Protein AF-A0A6P2AVM3-F1 (afdb_monomer_lite)

Foldseek 3Di:
DDDDDPPPPPPPPPPPPPPDPVVVVVVVVVVCCVPPVCNVVFDWAQDPVRDIDGHHPVCRVVD

Radius of gyration: 16.08 Å; chains: 1; bounding box: 26×31×50 Å

Structure (mmCIF, N/CA/C/O backbone):
data_AF-A0A6P2AVM3-F1
#
_entry.id   AF-A0A6P2AVM3-F1
#
loop_
_atom_site.group_PDB
_atom_site.id
_atom_site.type_symbol
_atom_site.label_atom_id
_atom_site.label_alt_id
_atom_site.label_comp_id
_atom_site.label_asym_id
_atom_site.label_entity_id
_atom_site.label_seq_id
_atom_site.pdbx_PDB_ins_code
_atom_site.Cartn_x
_atom_site.Cartn_y
_atom_site.Cartn_z
_atom_site.occupancy
_atom_site.B_iso_or_equiv
_atom_site.auth_seq_id
_atom_site.auth_comp_id
_atom_site.auth_asym_id
_atom_site.auth_atom_id
_atom_site.pdbx_PDB_model_num
ATOM 1 N N . MET A 1 1 ? 1.742 19.855 39.265 1.00 44.91 1 MET A N 1
ATOM 2 C CA . MET A 1 1 ? 1.009 20.422 38.115 1.00 44.91 1 MET A CA 1
ATOM 3 C C . MET A 1 1 ? 2.100 21.029 37.244 1.00 44.91 1 MET A C 1
ATOM 5 O O . MET A 1 1 ? 2.896 21.760 37.803 1.00 44.91 1 MET A O 1
ATOM 9 N N . ASP A 1 2 ? 2.405 20.558 36.036 1.00 41.28 2 ASP A N 1
ATOM 10 C CA . ASP A 1 2 ? 1.505 20.399 34.894 1.00 41.28 2 ASP A CA 1
ATOM 11 C C . ASP A 1 2 ? 1.893 19.243 33.955 1.00 41.28 2 ASP A C 1
ATOM 13 O O . ASP A 1 2 ? 2.955 18.632 34.034 1.00 41.28 2 ASP A O 1
ATOM 17 N N . ARG A 1 3 ? 0.926 18.912 33.110 1.00 38.59 3 ARG A N 1
ATOM 18 C CA . ARG A 1 3 ? 0.620 17.631 32.485 1.00 38.59 3 ARG A CA 1
ATOM 19 C C . ARG A 1 3 ? 0.961 17.681 30.988 1.00 38.59 3 ARG A C 1
ATOM 21 O O . ARG A 1 3 ? 0.554 18.612 30.314 1.00 38.59 3 ARG A O 1
ATOM 28 N N . GLN A 1 4 ? 1.579 16.604 30.490 1.00 47.66 4 GLN A N 1
ATOM 29 C CA . GLN A 1 4 ? 1.485 16.077 29.115 1.00 47.66 4 GLN A CA 1
ATOM 30 C C . GLN A 1 4 ? 1.996 16.929 27.939 1.00 47.66 4 GLN A C 1
ATOM 32 O O . GLN A 1 4 ? 1.425 17.945 27.568 1.00 47.66 4 GLN A O 1
ATOM 37 N N . THR A 1 5 ? 2.942 16.361 27.188 1.00 46.41 5 THR A N 1
ATOM 38 C CA . THR A 1 5 ? 2.675 15.836 25.829 1.00 46.41 5 THR A CA 1
ATOM 39 C C . THR A 1 5 ? 3.918 15.114 25.309 1.00 46.41 5 THR A C 1
ATOM 41 O O . THR A 1 5 ? 4.617 15.575 24.412 1.00 46.41 5 THR A O 1
ATOM 44 N N . GLN A 1 6 ? 4.197 13.936 25.870 1.00 39.19 6 GLN A N 1
ATOM 45 C CA . GLN A 1 6 ? 5.047 12.969 25.187 1.00 39.19 6 GLN A CA 1
ATOM 46 C C . GLN A 1 6 ? 4.199 12.432 24.031 1.00 39.19 6 GLN A C 1
ATOM 48 O O . GLN A 1 6 ? 3.336 11.580 24.209 1.00 39.19 6 GLN A O 1
ATOM 53 N N . ARG A 1 7 ? 4.319 13.065 22.858 1.00 44.12 7 ARG A N 1
ATOM 54 C CA . ARG A 1 7 ? 3.861 12.445 21.620 1.00 44.12 7 ARG A CA 1
ATOM 55 C C . ARG A 1 7 ? 4.804 11.276 21.406 1.00 44.12 7 ARG A C 1
ATOM 57 O O . ARG A 1 7 ? 5.904 11.490 20.898 1.00 44.12 7 ARG A O 1
ATOM 64 N N . ASP A 1 8 ? 4.374 10.088 21.814 1.00 43.56 8 ASP A N 1
ATOM 65 C CA . ASP A 1 8 ? 4.886 8.820 21.306 1.00 43.56 8 ASP A CA 1
ATOM 66 C C . ASP A 1 8 ? 4.694 8.826 19.789 1.00 43.56 8 ASP A C 1
ATOM 68 O O . ASP A 1 8 ? 3.696 8.379 19.229 1.00 43.56 8 ASP A O 1
ATOM 72 N N . SER A 1 9 ? 5.631 9.482 19.116 1.00 44.16 9 SER A N 1
ATOM 73 C CA . SER A 1 9 ? 5.849 9.311 17.697 1.00 44.16 9 SER A CA 1
ATOM 74 C C . SER A 1 9 ? 6.511 7.947 17.623 1.00 44.16 9 SER A C 1
ATOM 76 O O . SER A 1 9 ? 7.559 7.799 18.255 1.00 44.16 9 SER A O 1
ATOM 78 N N . PRO A 1 10 ? 5.926 6.945 16.946 1.00 44.09 10 PRO A N 1
ATOM 79 C CA . PRO A 1 10 ? 6.592 5.666 16.801 1.00 44.09 10 PRO A CA 1
ATOM 80 C C . PRO A 1 10 ? 7.948 5.958 16.170 1.00 44.09 10 PRO A C 1
ATOM 82 O O . PRO A 1 10 ? 8.039 6.438 15.035 1.00 44.09 10 PRO A O 1
ATOM 85 N N . GLN A 1 11 ? 8.999 5.770 16.964 1.00 39.84 11 GLN A N 1
ATOM 86 C CA . GLN A 1 11 ? 10.376 5.908 16.541 1.00 39.84 11 GLN A CA 1
ATOM 87 C C . GLN A 1 11 ? 10.669 4.663 15.713 1.00 39.84 11 GLN A C 1
ATOM 89 O O . GLN A 1 11 ? 11.345 3.740 16.147 1.00 39.84 11 GLN A O 1
ATOM 94 N N . PHE A 1 12 ? 10.061 4.605 14.526 1.00 48.84 12 PHE A N 1
ATOM 95 C CA . PHE A 1 12 ? 10.547 3.750 13.467 1.00 48.84 12 PHE A CA 1
ATOM 96 C C . PHE A 1 12 ? 11.980 4.205 13.263 1.00 48.84 12 PHE A C 1
ATOM 98 O O . PHE A 1 12 ? 12.198 5.353 12.863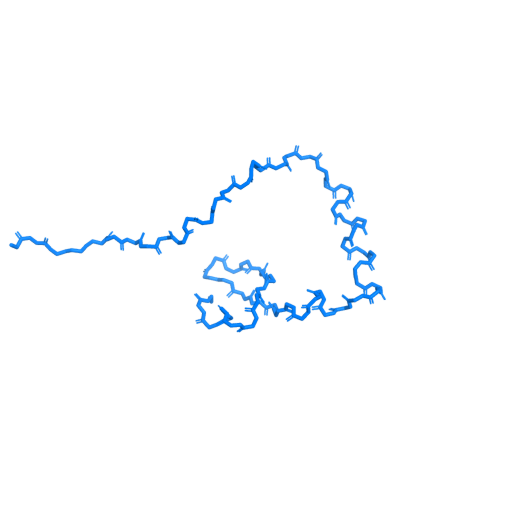 1.00 48.84 12 PHE A O 1
ATOM 105 N N . GLU A 1 13 ? 12.935 3.358 13.647 1.00 44.94 13 GLU A N 1
ATOM 106 C CA . GLU A 1 13 ? 14.338 3.556 13.328 1.00 44.94 13 GLU A CA 1
ATOM 107 C C . GLU A 1 13 ? 14.379 3.904 11.848 1.00 44.94 13 GLU A C 1
ATOM 109 O O . GLU A 1 13 ? 14.020 3.093 10.991 1.00 44.94 13 GLU A O 1
ATOM 114 N N . GLN A 1 14 ? 14.657 5.176 11.561 1.00 49.75 14 GLN A N 1
ATOM 115 C CA . GLN A 1 14 ? 14.759 5.672 10.206 1.00 49.75 14 GLN A CA 1
ATOM 116 C C . GLN A 1 14 ? 16.026 5.030 9.664 1.00 49.75 14 GLN A C 1
ATOM 118 O O . GLN A 1 14 ? 17.100 5.623 9.750 1.00 49.75 14 GLN A O 1
ATOM 123 N N . GLY A 1 15 ? 15.904 3.786 9.184 1.00 49.19 15 GLY A N 1
ATOM 124 C C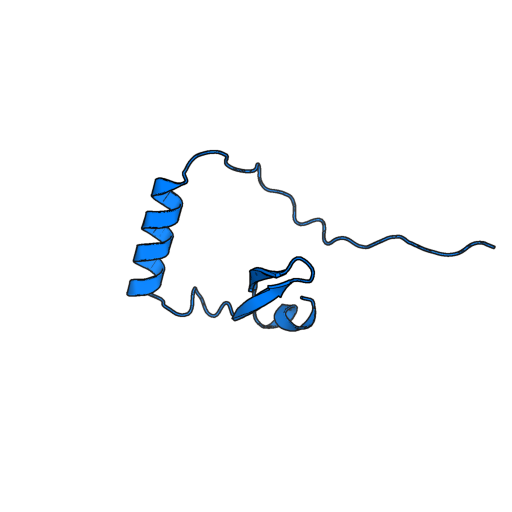A . GLY A 1 15 ? 16.927 3.134 8.388 1.00 49.19 15 GLY A CA 1
ATOM 125 C C . GLY A 1 15 ? 17.381 4.170 7.381 1.00 49.19 15 GLY A C 1
ATOM 126 O O . GLY A 1 15 ? 16.516 4.791 6.752 1.00 49.19 15 GLY A O 1
ATOM 127 N N . GLU A 1 16 ? 18.692 4.447 7.380 1.00 47.28 16 GLU A N 1
ATOM 128 C CA . GLU A 1 16 ? 19.332 5.507 6.601 1.00 47.28 16 GLU A CA 1
ATOM 129 C C . GLU A 1 16 ? 18.523 5.761 5.343 1.00 47.28 16 GLU A C 1
ATOM 131 O O . GLU A 1 16 ? 18.366 4.848 4.534 1.00 47.28 16 GLU A O 1
ATOM 136 N N . ALA A 1 17 ? 17.926 6.949 5.218 1.00 52.69 17 ALA A N 1
ATOM 137 C CA . ALA A 1 17 ? 17.121 7.262 4.053 1.00 52.69 17 ALA A CA 1
ATOM 138 C C . ALA A 1 17 ? 18.015 7.065 2.823 1.00 52.69 17 ALA A C 1
ATOM 140 O O . ALA A 1 17 ? 18.841 7.935 2.531 1.00 52.69 17 ALA A O 1
ATOM 141 N N . ILE A 1 18 ? 17.877 5.910 2.153 1.00 56.59 18 ILE A N 1
ATOM 142 C CA . ILE A 1 18 ? 18.635 5.533 0.963 1.00 56.59 18 ILE A CA 1
ATOM 143 C C . ILE A 1 18 ? 18.192 6.512 -0.113 1.00 56.59 18 ILE A C 1
ATOM 145 O O . ILE A 1 18 ? 17.224 6.316 -0.852 1.00 56.59 18 ILE A O 1
ATOM 149 N N . ARG A 1 19 ? 18.861 7.661 -0.135 1.00 57.00 19 ARG A N 1
ATOM 150 C CA . ARG A 1 19 ? 18.673 8.675 -1.149 1.00 57.00 19 ARG A CA 1
ATOM 151 C C . ARG A 1 19 ? 19.361 8.144 -2.400 1.00 57.00 19 ARG A C 1
ATOM 153 O O . ARG A 1 19 ? 20.575 8.004 -2.426 1.00 57.00 19 ARG A O 1
ATOM 160 N N . ALA A 1 20 ? 18.533 7.901 -3.415 1.00 57.56 20 ALA A N 1
ATOM 161 C CA . ALA A 1 20 ? 18.864 7.543 -4.796 1.00 57.56 20 ALA A CA 1
ATOM 162 C C . ALA A 1 20 ? 18.974 6.044 -5.136 1.00 57.56 20 ALA A C 1
ATOM 164 O O . ALA A 1 20 ? 20.026 5.547 -5.510 1.00 57.56 20 ALA A O 1
ATOM 165 N N . GLN A 1 21 ? 17.814 5.384 -5.177 1.00 60.34 21 GLN A N 1
ATOM 166 C CA . GLN A 1 21 ? 17.514 4.235 -6.050 1.00 60.34 21 GLN A CA 1
ATOM 167 C C . GLN A 1 21 ? 16.089 4.376 -6.617 1.00 60.34 21 GLN A C 1
ATOM 169 O O . GLN A 1 21 ? 15.289 3.448 -6.631 1.00 60.34 21 GLN A O 1
ATOM 174 N N . GLY A 1 22 ? 15.724 5.587 -7.053 1.00 69.75 22 GLY A N 1
ATOM 175 C CA . GLY A 1 22 ? 14.356 5.881 -7.496 1.00 69.75 22 GLY A CA 1
ATOM 176 C C . GLY A 1 22 ? 13.892 5.021 -8.679 1.00 69.75 22 GLY A C 1
ATOM 177 O O . GLY A 1 22 ? 12.721 4.660 -8.729 1.00 69.75 22 GLY A O 1
ATOM 178 N N . SER A 1 23 ? 14.789 4.670 -9.607 1.00 79.12 23 SER A N 1
ATOM 179 C CA . SER A 1 23 ? 14.502 3.748 -10.717 1.00 79.12 23 SER A CA 1
ATOM 180 C C . SER A 1 23 ? 14.293 2.318 -10.225 1.00 79.12 23 SER A C 1
ATOM 182 O O . SER A 1 23 ? 13.239 1.747 -10.473 1.00 79.12 23 SER A O 1
ATOM 184 N N . MET A 1 24 ? 15.230 1.790 -9.437 1.00 80.56 24 MET A N 1
ATOM 185 C CA . MET A 1 24 ? 15.154 0.442 -8.865 1.00 80.56 24 MET A CA 1
ATOM 186 C C . MET A 1 24 ? 13.905 0.255 -7.991 1.00 80.56 24 MET A C 1
ATOM 188 O O . MET A 1 24 ? 13.233 -0.767 -8.085 1.00 80.56 24 MET A O 1
ATOM 192 N N . LEU A 1 25 ? 13.526 1.264 -7.198 1.00 80.81 25 LEU A N 1
ATOM 193 C CA . LEU A 1 25 ? 12.300 1.222 -6.398 1.00 80.81 25 LEU A CA 1
ATOM 194 C C . LEU A 1 25 ? 11.038 1.196 -7.277 1.00 80.81 25 LEU A C 1
ATOM 196 O O . LEU A 1 25 ? 10.069 0.518 -6.944 1.00 80.81 25 LEU A O 1
ATOM 200 N N . ARG A 1 26 ? 11.033 1.915 -8.408 1.00 82.44 26 ARG A N 1
ATOM 201 C CA . ARG A 1 26 ? 9.921 1.889 -9.377 1.00 82.44 26 ARG A CA 1
ATOM 202 C C . ARG A 1 26 ? 9.843 0.558 -10.122 1.00 82.44 26 ARG A C 1
ATOM 204 O O . ARG A 1 26 ? 8.738 0.067 -10.345 1.00 82.44 26 ARG A O 1
ATOM 211 N N . GLU A 1 27 ? 10.982 -0.019 -10.486 1.00 86.12 27 GLU A N 1
ATOM 212 C CA . GLU A 1 27 ? 11.068 -1.343 -11.112 1.00 86.12 27 GLU A CA 1
ATOM 213 C C . GLU A 1 27 ? 10.552 -2.420 -10.161 1.00 86.12 27 GLU A C 1
ATOM 215 O O . GLU A 1 27 ? 9.624 -3.146 -10.511 1.00 86.12 27 GLU A O 1
ATOM 220 N N . LEU A 1 28 ? 11.037 -2.436 -8.916 1.00 83.94 28 LEU A N 1
ATOM 221 C CA . LEU A 1 28 ? 10.537 -3.331 -7.875 1.00 83.94 28 LEU A CA 1
ATOM 222 C C . LEU A 1 28 ? 9.030 -3.149 -7.656 1.00 83.94 28 LEU A C 1
ATOM 224 O O . LEU A 1 28 ? 8.290 -4.125 -7.603 1.00 83.94 28 LEU A O 1
ATOM 228 N N . HIS A 1 29 ? 8.551 -1.906 -7.581 1.00 82.38 29 HIS A N 1
ATOM 229 C CA . HIS A 1 29 ? 7.123 -1.618 -7.450 1.00 82.38 29 HIS A CA 1
ATOM 230 C C . HIS A 1 29 ? 6.304 -2.158 -8.635 1.00 82.38 29 HIS A C 1
ATOM 232 O O . HIS A 1 29 ? 5.191 -2.641 -8.437 1.00 82.38 29 HIS A O 1
ATOM 238 N N . THR A 1 30 ? 6.846 -2.105 -9.853 1.00 87.06 30 THR A N 1
ATOM 239 C CA . THR A 1 30 ? 6.196 -2.649 -11.055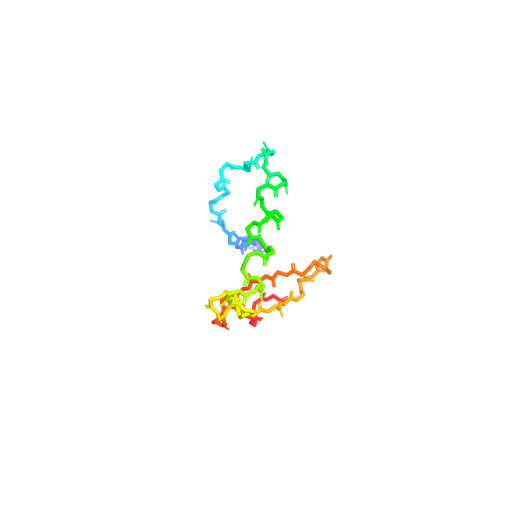 1.00 87.06 30 THR A CA 1
ATOM 240 C C . THR A 1 30 ? 6.135 -4.172 -10.991 1.00 87.06 30 THR A C 1
ATOM 242 O O . THR A 1 30 ? 5.057 -4.742 -11.137 1.00 87.06 30 THR A O 1
ATOM 245 N N . MET A 1 31 ? 7.254 -4.821 -10.662 1.00 87.25 31 MET A N 1
ATOM 246 C CA . MET A 1 31 ? 7.321 -6.275 -10.496 1.00 87.25 31 MET A CA 1
ATOM 247 C C . MET A 1 31 ? 6.365 -6.776 -9.410 1.00 87.25 31 MET A C 1
ATOM 249 O O . MET A 1 31 ? 5.671 -7.772 -9.604 1.00 87.25 31 MET A O 1
ATOM 253 N N . LEU A 1 32 ? 6.295 -6.072 -8.276 1.00 86.50 32 LEU A N 1
ATOM 254 C CA . LEU A 1 32 ? 5.378 -6.412 -7.192 1.00 86.50 32 LEU A CA 1
ATOM 255 C C . LEU A 1 32 ? 3.922 -6.301 -7.643 1.00 86.50 32 LEU A C 1
ATOM 257 O O . LEU A 1 32 ? 3.165 -7.224 -7.398 1.00 86.50 32 LEU A O 1
ATOM 261 N N . LYS A 1 33 ? 3.526 -5.263 -8.390 1.00 84.50 33 LYS A N 1
ATOM 262 C CA . LYS A 1 33 ? 2.150 -5.178 -8.919 1.00 84.50 33 LYS A CA 1
ATOM 263 C C . LYS A 1 33 ? 1.764 -6.351 -9.816 1.00 84.50 33 LYS A C 1
ATOM 265 O O . LYS A 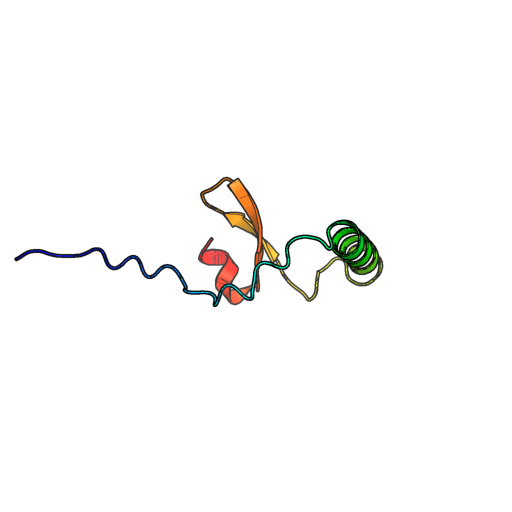1 33 ? 0.601 -6.737 -9.823 1.00 84.50 33 LYS A O 1
ATOM 270 N N . GLU A 1 34 ? 2.707 -6.876 -10.590 1.00 88.81 34 GLU A N 1
ATOM 271 C CA . GLU A 1 34 ? 2.453 -8.008 -11.484 1.00 88.81 34 GLU A CA 1
ATOM 272 C C . GLU A 1 34 ? 2.378 -9.341 -10.736 1.00 88.81 34 GLU A C 1
ATOM 274 O O . GLU A 1 34 ? 1.565 -10.197 -11.080 1.00 88.81 34 GLU A O 1
ATOM 279 N N . LYS A 1 35 ? 3.252 -9.542 -9.743 1.00 88.81 35 LYS A N 1
ATOM 280 C CA . LYS A 1 35 ? 3.409 -10.832 -9.052 1.00 88.81 35 LYS A CA 1
ATOM 281 C C . LYS A 1 35 ? 2.588 -10.945 -7.774 1.00 88.81 35 LYS A C 1
ATOM 283 O O . LYS A 1 35 ? 2.134 -12.034 -7.445 1.00 88.81 35 LYS A O 1
ATOM 288 N N . ASP A 1 36 ? 2.407 -9.837 -7.075 1.00 85.88 36 ASP A N 1
ATOM 289 C CA . ASP A 1 36 ? 1.697 -9.740 -5.809 1.00 85.88 36 ASP A CA 1
ATOM 290 C C . ASP A 1 36 ? 0.997 -8.372 -5.681 1.00 85.88 36 ASP A C 1
ATOM 292 O O . ASP A 1 36 ? 1.491 -7.449 -5.021 1.00 85.88 36 ASP A O 1
ATOM 296 N N . PRO A 1 37 ? -0.194 -8.228 -6.291 1.00 80.06 37 PRO A N 1
ATOM 297 C CA . PRO A 1 37 ? -0.990 -7.007 -6.189 1.00 80.06 37 PRO A CA 1
ATOM 298 C C . PRO A 1 37 ? -1.352 -6.635 -4.744 1.00 80.06 37 PRO A C 1
ATOM 300 O O . PRO A 1 37 ? -1.700 -5.483 -4.478 1.00 80.06 37 PRO A O 1
ATOM 303 N N . GLY A 1 38 ? -1.306 -7.608 -3.826 1.00 81.12 38 GLY A N 1
ATOM 304 C CA . GLY A 1 38 ? -1.591 -7.431 -2.409 1.00 81.12 38 GLY A CA 1
ATOM 305 C C . GLY A 1 38 ? -0.406 -6.906 -1.601 1.00 81.12 38 GLY A C 1
ATOM 306 O O . GLY A 1 38 ? -0.585 -6.652 -0.413 1.00 81.12 38 GLY A O 1
ATOM 307 N N . PHE A 1 39 ? 0.778 -6.747 -2.206 1.00 83.62 39 PHE A N 1
ATOM 308 C CA . PHE A 1 39 ? 1.999 -6.284 -1.537 1.00 83.62 39 PHE A CA 1
ATOM 309 C C . PHE A 1 39 ? 2.250 -6.999 -0.198 1.00 83.62 39 PHE A C 1
ATOM 311 O O . PHE A 1 39 ? 2.480 -6.357 0.822 1.00 83.62 39 PHE A O 1
ATOM 318 N N . GLY A 1 40 ? 2.142 -8.325 -0.164 1.00 83.81 40 GLY A N 1
ATOM 319 C CA . GLY A 1 40 ? 2.317 -9.135 1.040 1.00 83.81 40 GLY A CA 1
ATOM 320 C C . GLY A 1 40 ? 1.151 -9.036 2.024 1.00 83.81 40 GLY A C 1
ATOM 321 O O . GLY A 1 40 ? 1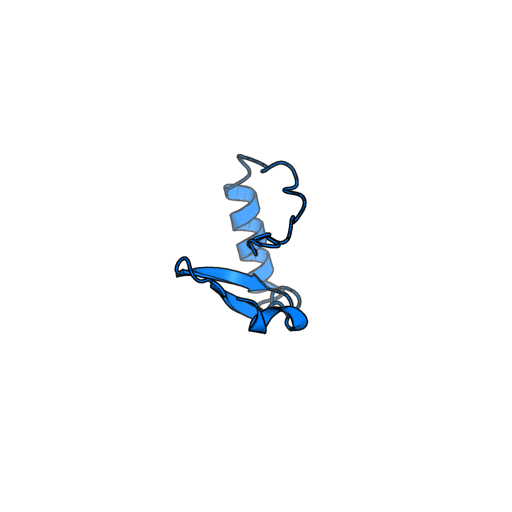.336 -9.257 3.218 1.00 83.81 40 GLY A O 1
ATOM 322 N N . GLY A 1 41 ? -0.044 -8.669 1.550 1.00 86.94 41 GLY A N 1
ATOM 323 C CA . GLY A 1 41 ? -1.226 -8.448 2.387 1.00 86.94 41 GLY A CA 1
ATOM 324 C C . GLY A 1 41 ? -1.231 -7.095 3.106 1.00 86.94 41 GLY A C 1
ATOM 325 O O . GLY A 1 41 ? -2.012 -6.906 4.042 1.00 86.94 41 GLY A O 1
ATOM 326 N N . LEU A 1 42 ? -0.375 -6.153 2.694 1.00 90.62 42 LEU A N 1
ATOM 327 C CA . LEU A 1 42 ? -0.409 -4.785 3.201 1.00 90.62 42 LEU A CA 1
ATOM 328 C C . LEU A 1 42 ? -1.692 -4.088 2.744 1.00 90.62 42 LEU A C 1
ATOM 330 O O . LEU A 1 42 ? -2.153 -4.235 1.613 1.00 90.62 42 LEU A O 1
ATOM 334 N N . VAL A 1 43 ? -2.251 -3.264 3.623 1.00 90.38 43 VAL A N 1
ATOM 335 C CA . VAL A 1 43 ? -3.426 -2.452 3.320 1.00 90.38 43 VAL A CA 1
ATOM 336 C C . VAL A 1 43 ? -3.018 -1.017 3.044 1.00 90.38 43 VAL A C 1
ATOM 338 O O . VAL A 1 43 ? -2.153 -0.447 3.711 1.00 90.38 43 VAL A O 1
ATOM 341 N N . ARG A 1 44 ? -3.654 -0.416 2.041 1.00 90.38 44 ARG A N 1
ATOM 342 C CA . ARG A 1 44 ? -3.438 0.985 1.696 1.00 90.38 44 ARG A CA 1
ATOM 343 C C . ARG A 1 44 ? -4.281 1.876 2.607 1.00 90.38 44 ARG A C 1
ATOM 345 O O . ARG A 1 44 ? -5.505 1.807 2.565 1.00 90.38 44 ARG A O 1
ATOM 352 N N . VAL A 1 45 ? -3.631 2.745 3.373 1.00 90.25 45 VAL A N 1
ATOM 353 C CA . VAL A 1 45 ? -4.265 3.732 4.263 1.00 90.25 45 VAL A CA 1
ATOM 354 C C . VAL A 1 45 ? -3.854 5.148 3.864 1.00 90.25 45 VAL A C 1
ATOM 356 O O . VAL A 1 45 ? -2.832 5.342 3.201 1.00 90.25 45 VAL A O 1
ATOM 359 N N . GLN A 1 46 ? -4.654 6.147 4.231 1.00 92.50 46 GLN A N 1
ATOM 360 C CA . GLN A 1 46 ? -4.314 7.557 4.044 1.00 92.50 46 GLN A CA 1
ATOM 361 C C . GLN A 1 46 ? -4.013 8.1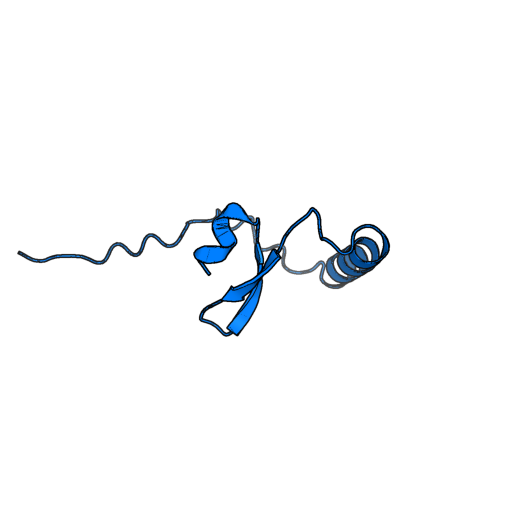77 5.406 1.00 92.50 46 GLN A C 1
ATOM 363 O O . GLN A 1 46 ? -4.880 8.187 6.268 1.00 92.50 46 GLN A O 1
ATOM 368 N N . ASN A 1 47 ? -2.806 8.711 5.593 1.00 88.25 47 ASN A N 1
ATOM 369 C CA . ASN A 1 47 ? -2.434 9.343 6.857 1.00 88.25 47 ASN A CA 1
ATOM 370 C C . ASN A 1 47 ? -3.049 10.753 7.003 1.00 88.25 47 ASN A C 1
ATOM 372 O O . ASN A 1 47 ? -3.561 11.352 6.053 1.00 88.25 47 ASN A O 1
ATOM 376 N N . LYS A 1 48 ? -2.886 11.354 8.188 1.00 88.44 48 LYS A N 1
ATOM 377 C CA . LYS A 1 48 ? -3.330 12.733 8.495 1.00 88.44 48 LYS A CA 1
ATOM 378 C C . LYS A 1 48 ? -2.716 13.818 7.596 1.00 88.44 48 LYS A C 1
ATOM 380 O O . LYS A 1 48 ? -3.264 14.911 7.498 1.00 88.44 48 LYS A O 1
ATOM 385 N N . ARG A 1 49 ? -1.590 13.531 6.933 1.00 90.12 49 ARG A N 1
ATOM 386 C CA . ARG A 1 49 ? -0.919 14.417 5.962 1.00 90.12 49 ARG A CA 1
ATOM 387 C C . ARG A 1 49 ? -1.405 14.185 4.524 1.00 90.12 49 ARG A C 1
ATOM 389 O O . ARG A 1 49 ? -0.867 14.785 3.601 1.00 90.12 49 ARG A O 1
ATOM 396 N N . ARG A 1 50 ? -2.449 13.364 4.341 1.00 89.31 50 ARG A N 1
ATOM 397 C CA . ARG A 1 50 ? -3.055 12.964 3.059 1.00 89.31 50 ARG A CA 1
ATOM 398 C C . ARG A 1 50 ? -2.136 12.129 2.162 1.00 89.31 50 ARG A C 1
ATOM 400 O O . ARG A 1 50 ? -2.429 11.977 0.977 1.00 89.31 50 ARG A O 1
ATOM 407 N N . GLU A 1 51 ? -1.077 11.552 2.716 1.00 89.00 51 GLU A N 1
ATOM 408 C CA . GLU A 1 51 ? -0.163 10.643 2.024 1.00 89.00 51 GLU A CA 1
ATOM 409 C C . GLU A 1 51 ? -0.720 9.214 2.080 1.00 89.00 51 GLU A C 1
ATOM 411 O O . GLU A 1 51 ? -1.286 8.799 3.093 1.00 89.00 51 GLU A O 1
ATOM 416 N N . PHE A 1 52 ? -0.561 8.454 0.995 1.00 87.94 52 PHE A N 1
ATOM 417 C CA . PHE A 1 52 ? -0.933 7.040 0.974 1.00 87.94 52 PHE A CA 1
ATOM 418 C C . PHE A 1 52 ? 0.226 6.176 1.458 1.00 87.94 52 PHE A C 1
ATOM 420 O O . PHE A 1 52 ? 1.331 6.278 0.927 1.00 87.94 52 PHE A O 1
ATOM 427 N N . LEU A 1 53 ? -0.053 5.301 2.419 1.00 86.81 53 LEU A N 1
ATOM 428 C CA . LEU A 1 53 ? 0.901 4.356 2.986 1.00 86.81 53 LEU A CA 1
ATOM 429 C C . LEU A 1 53 ? 0.379 2.931 2.824 1.00 86.81 53 LEU A C 1
ATOM 431 O O . LEU A 1 53 ? -0.829 2.701 2.841 1.00 86.81 53 LEU A O 1
ATOM 435 N N . TRP A 1 54 ? 1.298 1.983 2.689 1.00 87.25 54 TRP A N 1
ATOM 436 C CA . TRP A 1 54 ? 1.010 0.556 2.788 1.00 87.25 54 TRP A CA 1
ATOM 437 C C . TRP A 1 54 ? 1.391 0.098 4.192 1.00 87.25 54 TRP A C 1
ATOM 439 O O . TRP A 1 54 ? 2.541 0.255 4.597 1.00 87.25 54 TRP A O 1
ATOM 449 N N . VAL A 1 55 ? 0.421 -0.402 4.952 1.00 88.50 55 VAL A N 1
ATOM 450 C CA . VAL A 1 55 ? 0.562 -0.705 6.381 1.00 88.50 55 VAL A CA 1
ATOM 451 C C . VAL A 1 55 ? 0.063 -2.121 6.647 1.00 88.50 55 VAL A C 1
ATOM 453 O O . VAL A 1 55 ? -0.857 -2.602 5.992 1.00 88.50 55 VAL A O 1
ATOM 456 N N . HIS A 1 56 ? 0.675 -2.815 7.603 1.00 89.12 56 HIS A N 1
ATOM 457 C CA . HIS A 1 56 ? 0.213 -4.139 8.008 1.00 89.12 56 HIS A CA 1
ATOM 458 C C . HIS A 1 56 ? -1.203 -4.052 8.625 1.00 89.12 56 HIS A C 1
ATOM 460 O O . HIS A 1 56 ? -1.445 -3.139 9.420 1.00 89.12 56 HIS A O 1
ATOM 466 N N . PRO A 1 57 ? -2.138 -4.983 8.328 1.00 91.31 57 PRO A N 1
ATOM 467 C CA . PRO A 1 57 ? -3.552 -4.872 8.719 1.00 91.31 57 PRO A CA 1
ATOM 468 C C . PRO A 1 57 ? -3.806 -4.568 10.202 1.00 91.31 57 PRO A C 1
ATOM 470 O O . PRO A 1 57 ? -4.749 -3.851 10.532 1.00 91.31 57 PRO A O 1
ATOM 473 N N . GLN A 1 58 ? -2.946 -5.067 11.095 1.00 91.94 58 GLN A N 1
ATOM 474 C CA . GLN A 1 58 ? -3.031 -4.827 12.541 1.00 91.94 58 GLN A CA 1
ATOM 475 C C . GLN A 1 58 ? -2.970 -3.335 12.920 1.00 91.94 58 GLN A C 1
ATOM 477 O O . GLN A 1 58 ? -3.667 -2.925 13.842 1.00 91.94 58 GLN A O 1
ATOM 482 N N . PHE A 1 59 ? -2.189 -2.531 12.191 1.00 90.44 59 PHE A N 1
ATOM 483 C CA . PHE A 1 59 ? -1.953 -1.111 12.489 1.00 90.44 59 PHE A CA 1
ATOM 484 C C . PHE A 1 59 ? -2.804 -0.173 11.620 1.00 90.44 59 PHE A C 1
ATOM 486 O O . PHE A 1 59 ? -2.693 1.046 11.713 1.00 90.44 59 PHE A O 1
ATOM 493 N N . ALA A 1 60 ? -3.678 -0.709 10.761 1.00 89.50 60 ALA A N 1
ATOM 494 C CA . ALA A 1 60 ? -4.461 0.094 9.820 1.00 89.50 60 ALA A CA 1
ATOM 495 C C . ALA A 1 60 ? -5.364 1.133 10.507 1.00 89.50 60 ALA A C 1
ATOM 497 O O . ALA A 1 60 ? -5.685 2.156 9.917 1.00 89.50 60 ALA A O 1
ATOM 498 N N . LYS A 1 61 ? -5.769 0.869 11.756 1.00 89.94 61 LYS A N 1
ATOM 499 C CA . LYS A 1 61 ? -6.626 1.753 12.563 1.00 89.94 61 LYS A CA 1
ATOM 500 C C . LYS A 1 61 ? -5.871 2.915 13.220 1.00 89.94 61 LYS A C 1
ATOM 502 O O . LYS A 1 61 ? -6.509 3.783 13.808 1.00 89.94 61 LYS A O 1
ATOM 507 N N . GLU A 1 62 ? -4.541 2.913 13.168 1.00 88.81 62 GLU A N 1
ATOM 508 C CA . GLU A 1 62 ? -3.687 3.924 13.810 1.00 88.81 62 GLU A CA 1
ATOM 509 C C . GLU A 1 62 ? -3.359 5.105 12.882 1.00 88.81 62 GLU A C 1
ATOM 511 O O . GLU A 1 62 ? -2.847 6.131 13.342 1.00 88.81 62 GLU A O 1
ATOM 516 N N . TYR A 1 63 ? -3.685 4.974 11.591 1.00 84.19 63 TYR A N 1
ATOM 517 C CA . TYR A 1 63 ? -3.438 5.955 10.532 1.00 84.19 63 TYR A CA 1
ATOM 518 C C . TYR A 1 63 ? -4.728 6.618 10.057 1.00 84.19 63 TYR A C 1
ATOM 520 O O . TYR A 1 63 ? -4.679 7.863 9.891 1.00 84.19 63 TYR A O 1
#

Sequence (63 aa):
MDRQTQRDSPQFEQGEAIRAQGSMLRELHTMLKEKDPGFGGLVRVQNKRREFLWVHPQFAKEY

Secondary structure (DSSP, 8-state):
-------------------S-HHHHHHHHHHHHHH-TTGGGPEEEE-TTS-EEEE-GGGGGG-

pLDDT: mean 73.53, std 19.06, range [38.59, 92.5]